Protein AF-A0A932UVU8-F1 (afdb_mon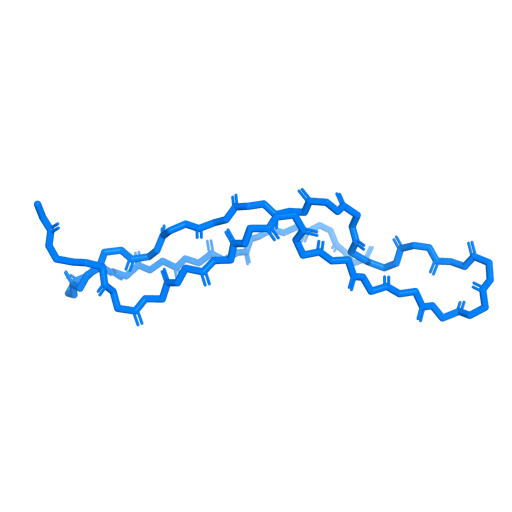omer_lite)

Secondary structure (DSSP, 8-state):
--EEEEEEEEEEEETTEEEEEEEEEEEETT---------

Sequence (39 aa):
MQEILETRGLKKSFGEIHAVDGVSLRIPQRLLTSIIGPN

pLDDT: mean 95.94, std 4.76, range [71.06, 98.5]

Structure (mmCIF, N/CA/C/O backbone):
data_AF-A0A932UVU8-F1
#
_entry.id   AF-A0A932UVU8-F1
#
loop_
_atom_site.group_PDB
_atom_site.id
_atom_site.type_symbol
_atom_site.label_atom_id
_atom_site.label_alt_id
_atom_site.label_comp_id
_atom_site.label_asym_id
_atom_site.label_entity_id
_atom_site.label_seq_id
_atom_site.pdbx_PDB_ins_code
_atom_site.Cartn_x
_atom_site.Cartn_y
_atom_site.Cartn_z
_atom_site.occupancy
_atom_site.B_iso_or_equiv
_atom_site.auth_seq_id
_atom_site.auth_comp_id
_atom_site.auth_asym_id
_atom_site.auth_atom_id
_atom_site.pdbx_PDB_model_num
ATOM 1 N N . MET A 1 1 ? -20.130 4.337 11.433 1.00 71.06 1 MET A N 1
ATOM 2 C CA . MET A 1 1 ? -18.839 4.234 12.151 1.00 71.06 1 MET A CA 1
ATOM 3 C C . MET A 1 1 ? -18.007 5.442 11.746 1.00 71.06 1 MET A C 1
ATOM 5 O O . MET A 1 1 ? -18.185 5.901 10.625 1.00 71.06 1 MET A O 1
ATOM 9 N N . GLN A 1 2 ? -17.213 6.020 12.649 1.00 92.12 2 GLN A N 1
ATOM 10 C CA . GLN A 1 2 ? -16.373 7.185 12.342 1.00 92.12 2 GLN A CA 1
ATOM 11 C C . GLN A 1 2 ? -15.023 6.699 11.802 1.00 92.12 2 GLN A C 1
ATOM 13 O O . GLN A 1 2 ? -14.401 5.848 12.433 1.00 92.12 2 GLN A O 1
ATOM 18 N N . GLU A 1 3 ? -14.588 7.212 10.653 1.00 94.94 3 GLU A N 1
ATOM 19 C CA . GLU A 1 3 ? -13.272 6.914 10.071 1.00 94.94 3 GLU A CA 1
ATOM 20 C C . GLU A 1 3 ? -12.219 7.886 10.627 1.00 94.94 3 GLU A C 1
ATOM 22 O O . GLU A 1 3 ? -12.513 9.071 10.795 1.00 94.94 3 GLU A O 1
ATOM 27 N N . ILE A 1 4 ? -11.002 7.400 10.901 1.00 97.12 4 ILE A N 1
ATOM 28 C CA . ILE A 1 4 ? -9.855 8.240 11.303 1.00 97.12 4 ILE A CA 1
ATOM 29 C C . ILE A 1 4 ? -8.870 8.478 10.148 1.00 97.12 4 ILE A C 1
ATOM 31 O O . ILE A 1 4 ? -8.140 9.466 10.157 1.00 97.12 4 ILE A O 1
ATOM 35 N N . LEU A 1 5 ? -8.863 7.603 9.137 1.00 97.06 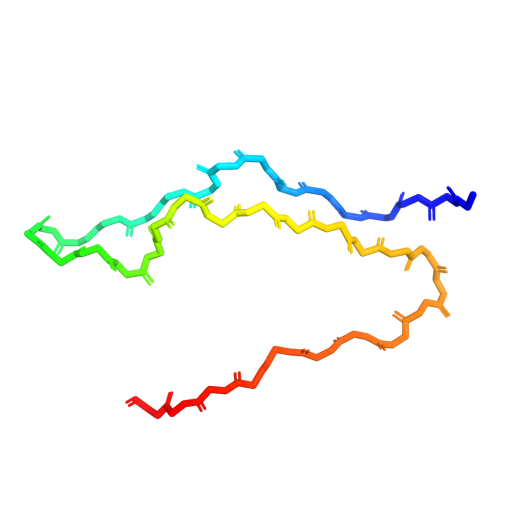5 LEU A N 1
ATOM 36 C CA . LEU A 1 5 ? -8.045 7.743 7.932 1.00 97.06 5 LEU A CA 1
ATOM 37 C C . LEU A 1 5 ? -8.814 7.225 6.714 1.00 97.06 5 LEU A C 1
ATOM 39 O O . LEU A 1 5 ? -9.439 6.167 6.772 1.00 97.06 5 LEU A O 1
ATOM 43 N N . GLU A 1 6 ? -8.719 7.941 5.596 1.00 97.62 6 GLU A N 1
ATOM 44 C CA . GLU A 1 6 ? -9.223 7.483 4.304 1.00 97.62 6 GLU A CA 1
ATOM 45 C C . GLU A 1 6 ? -8.219 7.808 3.193 1.00 97.62 6 GLU A C 1
ATOM 47 O O . GLU A 1 6 ? -7.636 8.892 3.157 1.00 97.62 6 GLU A O 1
ATOM 52 N N . THR A 1 7 ? -8.056 6.878 2.255 1.00 98.06 7 THR A N 1
ATOM 53 C CA . THR A 1 7 ? -7.398 7.111 0.969 1.00 98.06 7 THR A CA 1
ATOM 54 C C . THR A 1 7 ? -8.352 6.767 -0.171 1.00 98.06 7 THR A C 1
ATOM 56 O O . THR A 1 7 ? -9.191 5.869 -0.060 1.00 98.06 7 THR A O 1
ATOM 59 N N . ARG A 1 8 ? -8.230 7.483 -1.291 1.00 98.31 8 ARG A N 1
ATOM 60 C CA . ARG A 1 8 ? -9.021 7.248 -2.506 1.00 98.31 8 ARG A CA 1
ATOM 61 C C . ARG A 1 8 ? -8.081 7.210 -3.698 1.00 98.31 8 ARG A C 1
ATOM 63 O O . ARG A 1 8 ? -7.481 8.227 -4.031 1.00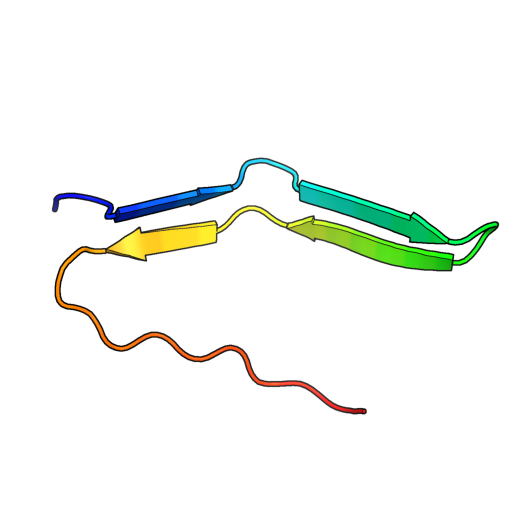 98.31 8 ARG A O 1
ATOM 70 N N . GLY A 1 9 ? -7.937 6.035 -4.304 1.00 98.50 9 GLY A N 1
ATOM 71 C CA . GLY A 1 9 ? -7.088 5.831 -5.477 1.00 98.50 9 GLY A CA 1
ATOM 72 C C . GLY A 1 9 ? -5.624 6.226 -5.261 1.00 98.50 9 GLY A C 1
ATOM 73 O O . GLY A 1 9 ? -5.003 6.741 -6.189 1.00 98.50 9 GLY A O 1
ATOM 74 N N . LEU A 1 10 ? -5.078 6.030 -4.054 1.00 98.44 10 LEU A N 1
ATOM 75 C CA . LEU A 1 10 ? -3.711 6.420 -3.713 1.00 98.44 10 LEU A CA 1
ATOM 76 C C . LEU A 1 10 ? -2.719 5.729 -4.647 1.00 98.44 10 LEU A C 1
ATOM 78 O O . LEU A 1 10 ? -2.725 4.507 -4.787 1.00 98.44 10 LEU A O 1
ATOM 82 N N . LYS A 1 11 ? -1.851 6.526 -5.265 1.00 98.50 11 LYS A N 1
ATOM 83 C CA . LYS A 1 11 ? -0.799 6.064 -6.167 1.00 98.50 11 LYS A CA 1
ATOM 84 C C . LYS A 1 11 ? 0.543 6.625 -5.724 1.00 98.50 11 LYS A C 1
ATOM 86 O O . LYS A 1 11 ? 0.631 7.775 -5.291 1.00 98.50 11 LYS A O 1
ATOM 91 N N . LYS A 1 12 ? 1.595 5.828 -5.872 1.00 98.12 12 LYS A N 1
ATOM 92 C CA . LYS A 1 12 ? 2.981 6.251 -5.694 1.00 98.12 12 LYS A CA 1
ATOM 93 C C . LYS A 1 12 ? 3.855 5.516 -6.694 1.00 98.12 12 LYS A C 1
ATOM 95 O O . LYS A 1 12 ? 3.857 4.290 -6.726 1.00 98.12 12 LYS A O 1
ATOM 100 N N . SER A 1 13 ? 4.635 6.284 -7.443 1.00 98.38 13 SER A N 1
ATOM 101 C CA . SER A 1 13 ? 5.611 5.754 -8.387 1.00 98.38 13 SER A CA 1
ATOM 102 C C . SER A 1 13 ? 7.011 6.285 -8.105 1.00 98.38 13 SER A C 1
ATOM 104 O O . SER A 1 13 ? 7.175 7.398 -7.590 1.00 98.38 13 SER A O 1
ATOM 106 N N . PHE A 1 14 ? 8.001 5.475 -8.464 1.00 98.12 14 PHE A N 1
ATOM 107 C CA . PHE A 1 14 ? 9.419 5.819 -8.494 1.00 98.12 14 PHE A CA 1
ATOM 108 C C . PHE A 1 14 ? 9.970 5.402 -9.861 1.00 98.12 14 PHE A C 1
ATOM 110 O O . PHE A 1 14 ? 10.170 4.217 -10.118 1.00 98.12 14 PHE A O 1
ATOM 117 N N . GLY A 1 15 ? 10.157 6.370 -10.762 1.00 96.81 15 GLY A N 1
ATOM 118 C CA . GLY A 1 15 ? 10.415 6.069 -12.172 1.00 96.81 15 GLY A CA 1
ATOM 119 C C . GLY A 1 15 ? 9.267 5.252 -12.773 1.00 96.81 15 GLY A C 1
ATOM 120 O O . GLY A 1 15 ? 8.102 5.615 -12.610 1.00 96.81 15 GLY A O 1
ATOM 121 N N . GLU A 1 16 ? 9.603 4.134 -13.412 1.00 96.44 16 GLU A N 1
ATOM 122 C CA . GLU A 1 16 ? 8.642 3.202 -14.022 1.00 96.44 16 GLU A CA 1
ATOM 123 C C . GLU A 1 16 ? 7.972 2.256 -13.007 1.00 96.44 16 GLU A C 1
ATOM 125 O O . GLU A 1 16 ? 7.031 1.543 -13.345 1.00 96.44 16 GLU A O 1
ATOM 130 N N . ILE A 1 17 ? 8.424 2.242 -11.748 1.00 97.38 17 ILE A N 1
ATOM 131 C CA . ILE A 1 17 ? 7.886 1.342 -10.724 1.00 97.38 17 ILE A CA 1
ATOM 132 C C . ILE A 1 17 ? 6.655 1.972 -10.073 1.00 97.38 17 ILE A C 1
ATOM 134 O O . ILE A 1 17 ? 6.742 3.037 -9.456 1.00 97.38 17 ILE A O 1
ATOM 138 N N . HIS A 1 18 ? 5.520 1.274 -10.133 1.00 97.38 18 HIS A N 1
ATOM 139 C CA . HIS A 1 18 ? 4.303 1.600 -9.387 1.00 97.38 18 HIS A CA 1
ATOM 140 C C . HIS A 1 18 ? 4.337 0.953 -7.994 1.00 97.38 18 HIS A C 1
ATOM 142 O O . HIS A 1 18 ? 3.828 -0.143 -7.791 1.00 97.38 18 HIS A O 1
ATOM 148 N N . ALA A 1 19 ? 4.954 1.635 -7.027 1.00 96.81 19 ALA A N 1
ATOM 149 C CA . ALA A 1 19 ? 5.078 1.149 -5.649 1.00 96.81 19 ALA A CA 1
ATOM 150 C C . ALA A 1 19 ? 3.731 1.073 -4.908 1.00 96.81 19 ALA A C 1
ATOM 152 O O . ALA A 1 19 ? 3.537 0.222 -4.048 1.00 96.81 19 ALA A O 1
ATOM 153 N N . VAL A 1 20 ? 2.796 1.966 -5.237 1.00 97.88 20 VAL A N 1
ATOM 154 C CA . VAL A 1 20 ? 1.396 1.889 -4.805 1.00 97.88 20 VAL A CA 1
ATOM 155 C C . VAL A 1 20 ? 0.537 2.216 -6.018 1.00 97.88 20 VAL A C 1
ATOM 157 O O . VAL A 1 20 ? 0.760 3.250 -6.649 1.00 97.88 20 VAL A O 1
ATOM 160 N N . ASP A 1 21 ? -0.449 1.379 -6.341 1.00 97.88 21 ASP A N 1
ATOM 161 C CA . ASP A 1 21 ? -1.285 1.579 -7.527 1.00 97.88 21 ASP A CA 1
ATOM 162 C C . ASP A 1 21 ? -2.785 1.576 -7.215 1.00 97.88 21 ASP A C 1
ATOM 164 O O . ASP A 1 21 ? -3.439 0.541 -7.149 1.00 97.88 21 ASP A O 1
ATOM 168 N N . GLY A 1 22 ? -3.349 2.770 -7.024 1.00 98.19 22 GLY A N 1
ATOM 169 C CA . GLY A 1 22 ? -4.796 2.975 -6.979 1.00 98.19 22 GLY A CA 1
ATOM 170 C C . GLY A 1 22 ? -5.478 2.491 -5.697 1.00 98.19 22 GLY A C 1
ATOM 171 O O . GLY A 1 22 ? -6.682 2.238 -5.708 1.00 98.19 22 GLY A O 1
ATOM 172 N N . VAL A 1 23 ? -4.751 2.385 -4.584 1.00 98.12 23 VAL A N 1
ATOM 173 C CA . VAL A 1 23 ? -5.283 1.821 -3.336 1.00 98.12 23 VAL A CA 1
ATOM 174 C C . VAL A 1 23 ? -6.280 2.775 -2.680 1.00 98.12 23 VAL A C 1
ATOM 176 O O . VAL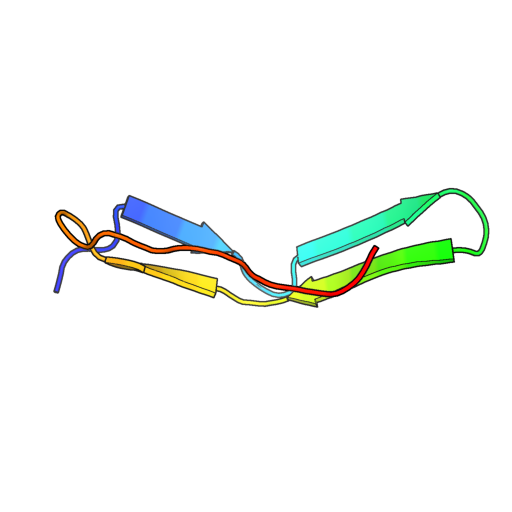 A 1 23 ? -5.972 3.936 -2.405 1.00 98.12 23 VAL A O 1
ATOM 179 N N . SER A 1 24 ? -7.472 2.265 -2.376 1.00 98.31 24 SER A N 1
ATOM 180 C CA . SER A 1 24 ? -8.466 2.957 -1.551 1.00 98.31 24 SER A CA 1
ATOM 181 C C . SER A 1 24 ? -8.654 2.193 -0.246 1.00 98.31 24 SER A C 1
ATOM 183 O O . SER A 1 24 ? -8.939 0.998 -0.269 1.00 98.31 24 SER A O 1
ATOM 185 N N . LEU A 1 25 ? -8.479 2.879 0.880 1.00 96.50 25 LEU A N 1
ATOM 186 C CA . LEU A 1 25 ? -8.532 2.305 2.223 1.00 96.50 25 LEU A CA 1
ATOM 187 C C . LEU A 1 25 ? -9.353 3.212 3.136 1.00 96.50 25 LEU A C 1
ATOM 189 O O . LEU A 1 25 ? -9.282 4.434 3.034 1.00 96.50 25 LEU A O 1
ATOM 193 N N . ARG A 1 26 ? -10.084 2.605 4.070 1.00 97.44 26 ARG A N 1
ATOM 194 C CA . ARG A 1 26 ? -10.725 3.290 5.195 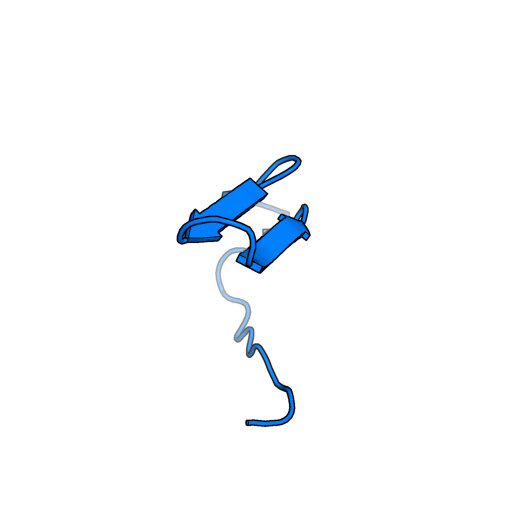1.00 97.44 26 ARG A CA 1
ATOM 195 C C . ARG A 1 26 ? -10.312 2.614 6.488 1.00 97.44 26 ARG A C 1
ATOM 197 O O . ARG A 1 26 ? -10.359 1.388 6.569 1.00 97.44 26 ARG A O 1
ATOM 204 N N . ILE A 1 27 ? -9.880 3.410 7.458 1.00 97.12 27 ILE A N 1
ATOM 205 C CA . ILE A 1 27 ? -9.521 2.931 8.789 1.00 97.12 27 ILE A CA 1
ATOM 206 C C . ILE A 1 27 ? -10.529 3.491 9.796 1.00 97.12 27 ILE A C 1
ATOM 208 O O . ILE A 1 27 ? -10.507 4.699 10.070 1.00 97.12 27 ILE A O 1
ATOM 212 N N . PRO A 1 28 ? -11.357 2.620 10.400 1.00 96.62 28 PRO A N 1
ATOM 213 C CA . PRO A 1 28 ? -12.283 3.013 11.445 1.00 96.62 28 PRO A CA 1
ATOM 214 C C . PRO A 1 28 ? -11.551 3.470 12.702 1.00 96.62 28 PRO A C 1
ATOM 216 O O . PRO A 1 28 ? -10.526 2.917 13.109 1.00 96.62 28 PRO A O 1
ATOM 219 N N . GLN A 1 29 ? -12.121 4.457 13.382 1.00 97.06 29 GLN A N 1
ATOM 220 C CA . GLN A 1 29 ? -11.630 4.878 14.682 1.00 97.06 29 GLN A CA 1
ATOM 221 C C . GLN A 1 29 ? -11.727 3.724 15.694 1.00 97.06 29 GLN A C 1
ATOM 223 O O . GLN A 1 29 ? -12.724 3.004 15.738 1.00 97.06 29 GLN A O 1
ATOM 228 N N . ARG A 1 30 ? -10.709 3.596 16.557 1.00 95.81 30 ARG A N 1
ATOM 229 C CA . ARG A 1 30 ? -10.602 2.557 17.604 1.00 95.81 30 ARG A CA 1
ATOM 230 C C . ARG A 1 30 ? -10.507 1.116 17.076 1.00 95.81 30 ARG A C 1
ATOM 232 O O . ARG A 1 30 ? -10.731 0.187 17.847 1.00 95.81 30 ARG A O 1
ATOM 239 N N . LEU A 1 31 ? -10.140 0.923 15.807 1.00 95.12 31 LEU A N 1
ATOM 240 C CA . LEU A 1 31 ? -9.852 -0.395 15.244 1.00 95.12 31 LEU A CA 1
ATOM 241 C C . LEU A 1 31 ? -8.348 -0.568 15.001 1.00 95.12 31 LEU A C 1
ATOM 243 O O . LEU A 1 31 ? -7.731 0.230 14.295 1.00 95.12 31 LEU A O 1
ATOM 247 N N . LEU A 1 32 ? -7.759 -1.636 15.548 1.00 95.94 32 LEU A N 1
ATOM 248 C CA . LEU A 1 32 ? -6.392 -2.028 15.209 1.00 95.94 32 LEU A CA 1
ATOM 249 C C . LEU A 1 32 ? -6.373 -2.582 13.780 1.00 95.94 32 LEU A C 1
ATOM 251 O O . LEU A 1 32 ? -6.989 -3.608 13.503 1.00 95.94 32 LEU A O 1
ATOM 255 N N . THR A 1 33 ? -5.658 -1.902 12.888 1.00 95.75 33 THR A N 1
ATOM 256 C CA . THR A 1 33 ? -5.542 -2.270 11.472 1.00 95.75 33 THR A CA 1
ATOM 257 C C . THR A 1 33 ? -4.072 -2.481 11.131 1.00 95.75 33 THR A C 1
ATOM 259 O O . THR A 1 33 ? -3.240 -1.646 11.479 1.00 95.75 33 THR A O 1
ATOM 262 N N . SER A 1 34 ? -3.752 -3.587 10.458 1.00 96.69 34 SER A N 1
ATOM 263 C CA . SER A 1 34 ? -2.399 -3.906 9.990 1.00 96.69 34 SER A CA 1
ATOM 264 C C . SER A 1 34 ? -2.402 -4.140 8.481 1.00 96.69 34 SER A C 1
ATOM 266 O O . SER A 1 34 ? -3.383 -4.643 7.934 1.00 96.69 34 SER A O 1
ATOM 268 N N . ILE A 1 35 ? -1.302 -3.780 7.822 1.00 95.69 35 ILE A N 1
ATOM 269 C CA . ILE A 1 35 ? -1.047 -4.076 6.410 1.00 95.69 35 ILE A CA 1
ATOM 270 C C . ILE A 1 35 ? 0.027 -5.161 6.376 1.00 95.69 35 ILE A C 1
ATOM 272 O O . ILE A 1 35 ? 1.090 -4.996 6.969 1.00 95.69 35 ILE A O 1
ATOM 276 N N . ILE A 1 36 ? -0.257 -6.266 5.691 1.00 96.50 36 ILE A N 1
ATOM 277 C CA . ILE A 1 36 ? 0.650 -7.409 5.554 1.00 96.50 36 ILE A CA 1
ATOM 278 C C . ILE A 1 36 ? 0.904 -7.690 4.074 1.00 96.50 36 ILE A C 1
ATOM 280 O O . ILE A 1 36 ? -0.002 -7.566 3.250 1.00 96.50 36 ILE A O 1
ATOM 284 N N . GLY A 1 37 ? 2.131 -8.074 3.741 1.00 95.06 37 GLY A N 1
ATOM 285 C CA . GLY A 1 37 ? 2.545 -8.376 2.377 1.00 95.06 37 GLY A CA 1
ATOM 286 C C . GLY A 1 37 ? 3.956 -8.964 2.33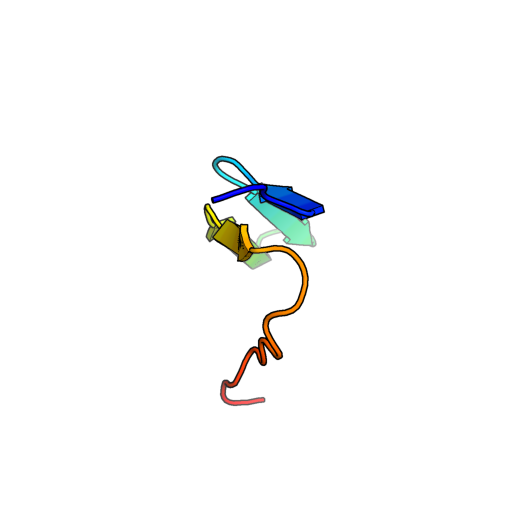8 1.00 95.06 37 GLY A C 1
ATOM 287 O O . GLY A 1 37 ? 4.636 -8.966 3.367 1.00 95.06 37 GLY A O 1
ATOM 288 N N . PRO A 1 38 ? 4.379 -9.502 1.182 1.00 95.75 38 PRO A N 1
ATOM 289 C CA . PRO A 1 38 ? 5.763 -9.916 0.967 1.00 95.75 38 PRO A CA 1
ATOM 290 C C . PRO A 1 38 ? 6.726 -8.715 1.010 1.00 95.75 38 PRO A C 1
ATOM 292 O O . PRO A 1 38 ? 6.285 -7.564 0.987 1.00 95.75 38 PRO A O 1
ATOM 295 N N . ASN A 1 39 ? 8.031 -9.011 1.053 1.00 83.19 39 ASN A N 1
ATOM 296 C CA . ASN A 1 39 ? 9.080 -8.023 0.778 1.00 83.19 39 ASN A CA 1
ATOM 297 C C . ASN A 1 39 ? 9.120 -7.660 -0.708 1.00 83.19 39 ASN A C 1
ATOM 299 O O . ASN A 1 39 ? 8.917 -8.584 -1.531 1.00 83.19 39 ASN A O 1
#

Foldseek 3Di:
DAWPDWDAQDWDDDVVDTPDGGDTDTHRPPDDDDDDDDD

Radius of gyration: 12.58 Å; chains: 1; bounding box: 29×18×32 Å